Protein AF-0000000080303722 (afdb_homodimer)

Organism: Piscinibacter sakaiensis (NCBI:txid1547922)

Foldseek 3Di:
DDPVVLVVLCVQLVPDLQSQLLCCCPPVNDQLCVSCVVSVHHSVVSVVSNVSSVVSVVVVVVVPVD/DDPVVLVVLCVQLVPDLQSQLLCCCPPVNDQLCVSCVVSVHHSVVNVVSNVSSVVSVVVVVVVPVD

Structure (mmCIF, N/CA/C/O backbone):
data_AF-0000000080303722-model_v1
#
loop_
_entity.id
_entity.type
_entity.pdbx_description
1 polymer 'Uncharacterized protein'
#
loop_
_atom_site.group_PDB
_atom_site.id
_atom_site.type_symbol
_atom_site.label_atom_id
_atom_site.label_alt_id
_atom_site.label_comp_id
_atom_site.label_asym_id
_atom_site.label_entity_id
_atom_site.label_seq_id
_atom_site.pdbx_PDB_ins_code
_atom_site.Cartn_x
_atom_site.Cartn_y
_atom_site.Cartn_z
_atom_site.occupancy
_atom_site.B_iso_or_equiv
_atom_site.auth_seq_id
_atom_site.auth_comp_id
_atom_site.auth_asym_id
_atom_site.auth_atom_id
_atom_site.pdbx_PDB_model_num
ATOM 1 N N . MET A 1 1 ? 8.484 15.828 -0.594 1 92.38 1 MET A N 1
ATOM 2 C CA . MET A 1 1 ? 7.57 14.914 -1.276 1 92.38 1 MET A CA 1
ATOM 3 C C . MET A 1 1 ? 6.906 15.594 -2.469 1 92.38 1 MET A C 1
ATOM 5 O O . MET A 1 1 ? 6.289 16.656 -2.32 1 92.38 1 MET A O 1
ATOM 9 N N . LYS A 1 2 ? 7.184 15.094 -3.699 1 93.31 2 LYS A N 1
ATOM 10 C CA . LYS A 1 2 ? 6.637 15.625 -4.941 1 93.31 2 LYS A CA 1
ATOM 11 C C . LYS A 1 2 ? 5.148 15.305 -5.07 1 93.31 2 LYS A C 1
ATOM 13 O O . LYS A 1 2 ? 4.645 14.406 -4.398 1 93.31 2 LYS A O 1
ATOM 18 N N . PRO A 1 3 ? 4.375 16.047 -5.953 1 94.06 3 PRO A N 1
ATOM 19 C CA . PRO A 1 3 ? 2.934 15.844 -6.117 1 94.06 3 PRO A CA 1
ATOM 20 C C . PRO A 1 3 ? 2.588 14.414 -6.535 1 94.06 3 PRO A C 1
ATOM 22 O O . PRO A 1 3 ? 1.624 13.836 -6.027 1 94.06 3 PRO A O 1
ATOM 25 N N . GLU A 1 4 ? 3.381 13.812 -7.43 1 94.75 4 GLU A N 1
ATOM 26 C CA . GLU A 1 4 ? 3.102 12.461 -7.902 1 94.75 4 GLU A CA 1
ATOM 27 C C . GLU A 1 4 ? 3.307 11.43 -6.793 1 94.75 4 GLU A C 1
ATOM 29 O O . GLU A 1 4 ? 2.598 10.43 -6.734 1 94.75 4 GLU A O 1
ATOM 34 N N . GLN A 1 5 ? 4.258 11.672 -5.93 1 97.31 5 GLN A N 1
ATOM 35 C CA . GLN A 1 5 ? 4.477 10.805 -4.773 1 97.31 5 GLN A CA 1
ATOM 36 C C . GLN A 1 5 ? 3.299 10.883 -3.805 1 97.31 5 GLN A C 1
ATOM 38 O O . GLN A 1 5 ? 2.842 9.852 -3.295 1 97.31 5 GLN A O 1
ATOM 43 N N . PHE A 1 6 ? 2.834 12.094 -3.582 1 97.81 6 PHE A N 1
ATOM 44 C CA . PHE A 1 6 ? 1.709 12.25 -2.668 1 97.81 6 PHE A CA 1
ATOM 45 C C . PHE A 1 6 ? 0.464 11.562 -3.219 1 97.81 6 PHE A C 1
ATOM 47 O O . PHE A 1 6 ? -0.296 10.945 -2.469 1 97.81 6 PHE A O 1
ATOM 54 N N . GLU A 1 7 ? 0.282 11.641 -4.559 1 97.5 7 GLU A N 1
ATOM 55 C CA . GLU A 1 7 ? -0.855 10.969 -5.184 1 97.5 7 GLU A CA 1
ATOM 56 C C . GLU A 1 7 ? -0.766 9.453 -5.012 1 97.5 7 GLU A C 1
ATOM 58 O O . GLU A 1 7 ? -1.771 8.797 -4.738 1 97.5 7 GLU A O 1
ATOM 63 N N . ALA A 1 8 ? 0.429 8.906 -5.211 1 98.25 8 ALA A N 1
ATOM 64 C CA . ALA A 1 8 ? 0.629 7.477 -5.004 1 98.25 8 ALA A CA 1
ATOM 65 C C . ALA A 1 8 ? 0.358 7.09 -3.553 1 98.25 8 ALA A C 1
ATOM 67 O O . ALA A 1 8 ? -0.264 6.059 -3.285 1 98.25 8 ALA A O 1
ATOM 68 N N . LEU A 1 9 ? 0.81 7.918 -2.633 1 98.62 9 LEU A N 1
ATOM 69 C CA . LEU A 1 9 ? 0.568 7.684 -1.212 1 98.62 9 LEU A CA 1
ATOM 70 C C . LEU A 1 9 ? -0.927 7.648 -0.914 1 98.62 9 LEU A C 1
ATOM 72 O O . LEU A 1 9 ? -1.396 6.781 -0.175 1 98.62 9 LEU A O 1
ATOM 76 N N . VAL A 1 10 ? -1.648 8.617 -1.438 1 98.69 10 VAL A N 1
ATOM 77 C CA . VAL A 1 10 ? -3.086 8.727 -1.217 1 98.69 10 VAL A CA 1
ATOM 78 C C . VAL A 1 10 ? -3.785 7.461 -1.696 1 98.69 10 VAL A C 1
ATOM 80 O O . VAL A 1 10 ? -4.668 6.934 -1.016 1 98.69 10 VAL A O 1
ATOM 83 N N . LYS A 1 11 ? -3.346 6.961 -2.807 1 98.25 11 LYS A N 1
ATOM 84 C CA . LYS A 1 11 ? -3.943 5.758 -3.375 1 98.25 11 LYS A CA 1
ATOM 85 C C . LYS A 1 11 ? -3.572 4.52 -2.561 1 98.25 11 LYS A C 1
ATOM 87 O O . LYS A 1 11 ? -4.43 3.689 -2.258 1 98.25 11 LYS A O 1
ATOM 92 N N . LEU A 1 12 ? -2.375 4.379 -2.164 1 98.56 12 LEU A N 1
ATOM 93 C CA . LEU A 1 12 ? -1.908 3.217 -1.411 1 98.56 12 LEU A CA 1
ATOM 94 C C . LEU A 1 12 ? -2.537 3.182 -0.022 1 98.56 12 LEU A C 1
ATOM 96 O O . LEU A 1 12 ? -2.936 2.117 0.457 1 98.56 12 LEU A O 1
ATOM 100 N N . ALA A 1 13 ? -2.617 4.398 0.562 1 98.56 13 ALA A N 1
ATOM 101 C CA . ALA A 1 13 ? -3.107 4.484 1.936 1 98.56 13 ALA A CA 1
ATOM 102 C C . ALA A 1 13 ? -4.629 4.609 1.969 1 98.56 13 ALA A C 1
ATOM 104 O O . ALA A 1 13 ? -5.242 4.535 3.037 1 98.56 13 ALA A O 1
ATOM 105 N N . ARG A 1 14 ? -5.215 4.773 0.715 1 97.69 14 ARG A N 1
ATOM 106 C CA . ARG A 1 14 ? -6.66 4.914 0.589 1 97.69 14 ARG A CA 1
ATOM 107 C C . ARG A 1 14 ? -7.172 6.082 1.429 1 97.69 14 ARG A C 1
ATOM 109 O O . ARG A 1 14 ? -8.109 5.922 2.215 1 97.69 14 ARG A O 1
ATOM 116 N N . LEU A 1 15 ? -6.453 7.105 1.131 1 97.75 15 LEU A N 1
ATOM 117 C CA . LEU A 1 15 ? -6.871 8.32 1.828 1 97.75 15 LEU A CA 1
ATOM 118 C C . LEU A 1 15 ? -8.062 8.961 1.128 1 97.75 15 LEU A C 1
ATOM 120 O O . LEU A 1 15 ? -8.102 9.031 -0.103 1 97.75 15 LEU A O 1
ATOM 124 N N . ARG A 1 16 ? -9.172 9.094 1.781 1 94.06 16 ARG A N 1
ATOM 125 C CA . ARG A 1 16 ? -10.383 9.68 1.223 1 94.06 16 ARG A CA 1
ATOM 126 C C . ARG A 1 16 ? -10.523 11.148 1.631 1 94.06 16 ARG A C 1
ATOM 128 O O . ARG A 1 16 ? -9.695 11.977 1.265 1 94.06 16 ARG A O 1
ATOM 135 N N . GLU A 1 17 ? -11.344 11.352 2.535 1 96.44 17 GLU A N 1
ATOM 136 C CA . GLU A 1 17 ? -11.703 12.703 2.945 1 96.44 17 GLU A CA 1
ATOM 137 C C . GLU A 1 17 ? -10.586 13.352 3.758 1 96.44 17 GLU A C 1
ATOM 139 O O . GLU A 1 17 ? -10.578 14.57 3.951 1 96.44 17 GLU A O 1
ATOM 144 N N . THR A 1 18 ? -9.539 12.562 4.035 1 98.25 18 THR A N 1
ATOM 145 C CA . THR A 1 18 ? -8.492 13.07 4.914 1 98.25 18 THR A CA 1
ATOM 146 C C . THR A 1 18 ? -7.23 13.406 4.121 1 98.25 18 THR A C 1
ATOM 148 O O . THR A 1 18 ? -6.242 13.875 4.684 1 98.25 18 THR A O 1
ATOM 151 N N . ALA A 1 19 ? -7.246 13.242 2.871 1 98.69 19 ALA A N 1
ATOM 152 C CA . ALA A 1 19 ? -6.051 13.406 2.049 1 98.69 19 ALA A CA 1
ATOM 153 C C . ALA A 1 19 ? -5.473 14.812 2.191 1 98.69 19 ALA A C 1
ATOM 155 O O . ALA A 1 19 ? -4.258 14.984 2.316 1 98.69 19 ALA A O 1
ATOM 156 N N . ASP A 1 20 ? -6.32 15.797 2.203 1 98.56 20 ASP A N 1
ATOM 157 C CA . ASP A 1 20 ? -5.848 17.172 2.291 1 98.56 20 ASP A CA 1
ATOM 158 C C . ASP A 1 20 ? -5.156 17.438 3.629 1 98.56 20 ASP A C 1
ATOM 160 O O . ASP A 1 20 ? -4.121 18.094 3.68 1 98.56 20 ASP A O 1
ATOM 164 N N . SER A 1 21 ? -5.742 16.938 4.68 1 98.81 21 SER A N 1
ATOM 165 C CA . SER A 1 21 ? -5.141 17.094 5.996 1 98.81 21 SER A CA 1
ATOM 166 C C . SER A 1 21 ? -3.766 16.438 6.059 1 98.81 21 SER A C 1
ATOM 168 O O . SER A 1 21 ? -2.824 17 6.621 1 98.81 21 SER A O 1
ATOM 170 N N . VAL A 1 22 ? -3.689 15.32 5.5 1 98.88 22 VAL A N 1
ATOM 171 C CA . VAL A 1 22 ? -2.432 14.578 5.523 1 98.88 22 VAL A CA 1
ATOM 172 C C . VAL A 1 22 ? -1.374 15.328 4.719 1 98.88 22 VAL A C 1
ATOM 174 O O . VAL A 1 22 ? -0.209 15.391 5.121 1 98.88 22 VAL A O 1
ATOM 177 N N . ARG A 1 23 ? -1.786 15.859 3.633 1 98.75 23 ARG A N 1
ATOM 178 C CA . ARG A 1 23 ? -0.856 16.656 2.836 1 98.75 23 ARG A CA 1
ATOM 179 C C . ARG A 1 23 ? -0.309 17.828 3.643 1 98.75 23 ARG A C 1
ATOM 181 O O . ARG A 1 23 ? 0.893 18.094 3.615 1 98.75 23 ARG A O 1
ATOM 188 N N . LEU A 1 24 ? -1.188 18.531 4.316 1 98.69 24 LEU A N 1
ATOM 189 C CA . LEU A 1 24 ? -0.793 19.672 5.117 1 98.69 24 LEU A CA 1
ATOM 190 C C . LEU A 1 24 ? 0.226 19.281 6.18 1 98.69 24 LEU A C 1
ATOM 192 O O . LEU A 1 24 ? 1.165 20.031 6.461 1 98.69 24 LEU A O 1
ATOM 196 N N . VAL A 1 25 ? 0.037 18.109 6.738 1 98.75 25 VAL A N 1
ATOM 197 C CA . VAL A 1 25 ? 0.964 17.656 7.77 1 98.75 25 VAL A CA 1
ATOM 198 C C . VAL A 1 25 ? 2.266 17.188 7.125 1 98.75 25 VAL A C 1
ATOM 200 O O . VAL A 1 25 ? 3.348 17.672 7.473 1 98.75 25 VAL A O 1
ATOM 203 N N . LEU A 1 26 ? 2.215 16.359 6.172 1 98 26 LEU A N 1
ATOM 204 C CA . LEU A 1 26 ? 3.4 15.656 5.68 1 98 26 LEU A CA 1
ATOM 205 C C . LEU A 1 26 ? 4.156 16.516 4.676 1 98 26 LEU A C 1
ATOM 207 O O . LEU A 1 26 ? 5.375 16.391 4.539 1 98 26 LEU A O 1
ATOM 211 N N . VAL A 1 27 ? 3.451 17.312 3.93 1 97.62 27 VAL A N 1
ATOM 212 C CA . VAL A 1 27 ? 4.094 18.062 2.859 1 97.62 27 VAL A CA 1
ATOM 213 C C . VAL A 1 27 ? 4.34 19.5 3.311 1 97.62 27 VAL A C 1
ATOM 215 O O . VAL A 1 27 ? 5.434 20.047 3.129 1 97.62 27 VAL A O 1
ATOM 218 N N . ASP A 1 28 ? 3.297 20.031 3.967 1 97.81 28 ASP A N 1
ATOM 219 C CA . ASP A 1 28 ? 3.377 21.453 4.289 1 97.81 28 ASP A CA 1
ATOM 220 C C . ASP A 1 28 ? 3.924 21.656 5.699 1 97.81 28 ASP A C 1
ATOM 222 O O . ASP A 1 28 ? 4.23 22.781 6.086 1 97.81 28 ASP A O 1
ATOM 226 N N . GLY A 1 29 ? 3.938 20.703 6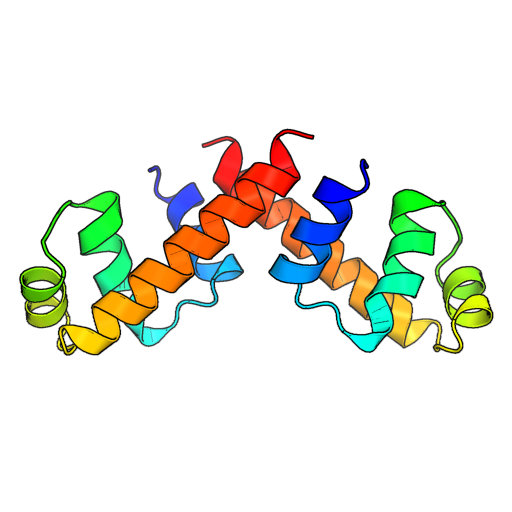.578 1 98 29 GLY A N 1
ATOM 227 C CA . GLY A 1 29 ? 4.594 20.766 7.875 1 98 29 GLY A CA 1
ATOM 228 C C . GLY A 1 29 ? 3.705 21.344 8.961 1 98 29 GLY A C 1
ATOM 229 O O . GLY A 1 29 ? 4.191 21.734 10.023 1 98 29 GLY A O 1
ATOM 230 N N . LEU A 1 30 ? 2.453 21.422 8.758 1 98.62 30 LEU A N 1
ATOM 231 C CA . LEU A 1 30 ? 1.554 21.922 9.797 1 98.62 30 LEU A CA 1
ATOM 232 C C . LEU A 1 30 ? 1.353 20.875 10.883 1 98.62 30 LEU A C 1
ATOM 234 O O . LEU A 1 30 ? 1.551 19.672 10.648 1 98.62 30 LEU A O 1
ATOM 238 N N . SER A 1 31 ? 1.027 21.359 12.039 1 98.69 31 SER A N 1
ATOM 239 C CA . SER A 1 31 ? 0.626 20.422 13.086 1 98.69 31 S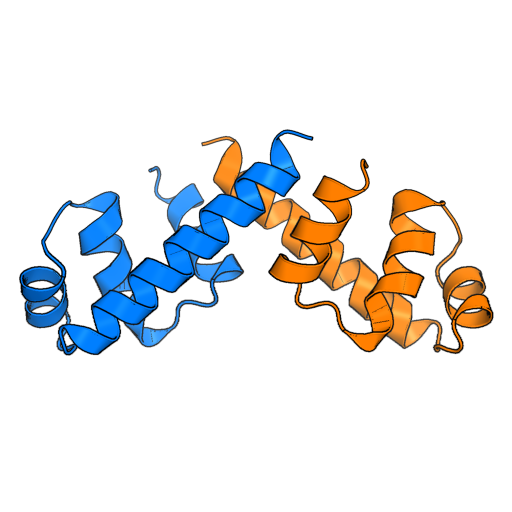ER A CA 1
ATOM 240 C C . SER A 1 31 ? -0.685 19.734 12.734 1 98.69 31 SER A C 1
ATOM 242 O O . SER A 1 31 ? -1.427 20.188 11.867 1 98.69 31 SER A O 1
ATOM 244 N N . GLN A 1 32 ? -0.961 18.609 13.406 1 98.81 32 GLN A N 1
ATOM 245 C CA . GLN A 1 32 ? -2.217 17.891 13.195 1 98.81 32 GLN A CA 1
ATOM 246 C C . GLN A 1 32 ? -3.414 18.781 13.539 1 98.81 32 GLN A C 1
ATOM 248 O O . GLN A 1 32 ? -4.461 18.688 12.891 1 98.81 32 GLN A O 1
ATOM 253 N N . VAL A 1 33 ? -3.234 19.594 14.641 1 98.69 33 VAL A N 1
ATOM 254 C CA . VAL A 1 33 ? -4.301 20.5 15.062 1 98.69 33 VAL A CA 1
ATOM 255 C C . VAL A 1 33 ? -4.562 21.531 13.977 1 98.69 33 VAL A C 1
ATOM 257 O O . VAL A 1 33 ? -5.707 21.75 13.578 1 98.69 33 VAL A O 1
ATOM 260 N N . GLU A 1 34 ? -3.525 22.203 13.508 1 98.81 34 GLU A N 1
ATOM 261 C CA . GLU A 1 34 ? -3.65 23.219 12.461 1 98.81 34 GLU A CA 1
ATOM 262 C C . GLU A 1 34 ? -4.219 22.609 11.18 1 98.81 34 GLU A C 1
ATOM 264 O O . GLU A 1 34 ? -5.094 23.203 10.539 1 98.81 34 GLU A O 1
ATOM 269 N N . ALA A 1 35 ? -3.77 21.438 10.773 1 98.88 35 ALA A N 1
ATOM 270 C CA . ALA A 1 35 ? -4.266 20.75 9.578 1 98.88 35 ALA A CA 1
ATOM 271 C C . ALA A 1 35 ? -5.758 20.469 9.695 1 98.88 35 ALA A C 1
ATOM 273 O O . ALA A 1 35 ? -6.512 20.656 8.742 1 98.88 35 ALA A O 1
ATOM 274 N N . GLY A 1 36 ? -6.09 19.906 10.867 1 98.69 36 GLY A N 1
ATOM 275 C CA . GLY A 1 36 ? -7.5 19.641 11.102 1 98.69 36 GLY A CA 1
ATOM 276 C C . GLY A 1 36 ? -8.375 20.875 10.953 1 98.69 36 GLY A C 1
ATOM 277 O O . GLY A 1 36 ? -9.414 20.828 10.297 1 98.69 36 GLY A O 1
ATOM 278 N N . GLU A 1 37 ? -7.898 21.984 11.578 1 98.62 37 GLU A N 1
ATOM 279 C CA . GLU A 1 37 ? -8.641 23.234 11.523 1 98.62 37 GLU A CA 1
ATOM 280 C C . GLU A 1 37 ? -8.805 23.719 10.086 1 98.62 37 GLU A C 1
ATOM 282 O O . GLU A 1 37 ? -9.883 24.172 9.703 1 98.62 37 GLU A O 1
ATOM 287 N N . ARG A 1 38 ? -7.859 23.594 9.305 1 98.38 38 ARG A N 1
ATOM 288 C CA . ARG A 1 38 ? -7.871 24.094 7.934 1 98.38 38 ARG A CA 1
ATOM 289 C C . ARG A 1 38 ? -8.75 23.219 7.043 1 98.38 38 ARG A C 1
ATOM 291 O O . ARG A 1 38 ? -9.273 23.688 6.027 1 98.38 38 ARG A O 1
ATOM 298 N N . THR A 1 39 ? -8.992 22.016 7.41 1 98.56 39 THR A N 1
ATOM 299 C CA . THR A 1 39 ? -9.703 21.094 6.531 1 98.56 39 THR A CA 1
ATOM 300 C C . THR A 1 39 ? -11.039 20.672 7.148 1 98.56 39 THR A C 1
ATOM 302 O O . THR A 1 39 ? -11.742 19.828 6.594 1 98.56 39 THR A O 1
ATOM 305 N N . GLY A 1 40 ? -11.281 21.141 8.289 1 98.38 40 GLY A N 1
ATOM 306 C CA . GLY A 1 40 ? -12.539 20.828 8.938 1 98.38 40 GLY A CA 1
ATOM 307 C C . GLY A 1 40 ? -12.57 19.438 9.547 1 98.38 40 GLY A C 1
ATOM 308 O O . GLY A 1 40 ? -13.602 18.766 9.508 1 98.38 40 GLY A O 1
ATOM 309 N N . ARG A 1 41 ? -11.523 18.969 10.031 1 98.31 41 ARG A N 1
ATOM 310 C CA . ARG A 1 41 ? -11.398 17.656 10.656 1 98.31 41 ARG A CA 1
ATOM 311 C C . ARG A 1 41 ? -10.891 17.781 12.086 1 98.31 41 ARG A C 1
ATOM 313 O O . ARG A 1 41 ? -10.234 18.766 12.438 1 98.31 41 ARG A O 1
ATOM 320 N N . SER A 1 42 ? -11.273 16.812 12.828 1 98.44 42 SER A N 1
ATOM 321 C CA . SER A 1 42 ? -10.727 16.781 14.188 1 98.44 42 SER A CA 1
ATOM 322 C C . SER A 1 42 ? -9.25 16.406 14.18 1 98.44 42 SER A C 1
ATOM 324 O O . SER A 1 42 ? -8.773 15.734 13.258 1 98.44 42 SER A O 1
ATOM 326 N N . LYS A 1 43 ? -8.578 16.781 15.312 1 98.31 43 LYS A N 1
ATOM 327 C CA . LYS A 1 43 ? -7.184 16.406 15.516 1 98.31 43 LYS A CA 1
ATOM 328 C C . LYS A 1 43 ? -7.02 14.891 15.492 1 98.31 43 LYS A C 1
ATOM 330 O O . LYS A 1 43 ? -6.043 14.375 14.945 1 98.31 43 LYS A O 1
ATOM 335 N N . GLN A 1 44 ? -7.953 14.211 16.031 1 98.62 44 GLN A N 1
ATOM 336 C CA . GLN A 1 44 ? -7.883 12.758 16.109 1 98.62 44 GLN A CA 1
ATOM 337 C C . GLN A 1 44 ? -7.973 12.117 14.734 1 98.62 44 GLN A C 1
ATOM 339 O O . GLN A 1 44 ? -7.289 11.133 14.461 1 98.62 44 GLN A O 1
ATOM 344 N N . ALA A 1 45 ? -8.836 12.625 13.922 1 98.44 45 ALA A N 1
ATOM 345 C CA . ALA A 1 45 ? -8.992 12.109 12.562 1 98.44 45 ALA A CA 1
ATOM 346 C C . ALA A 1 45 ? -7.723 12.312 11.75 1 98.44 45 ALA A C 1
ATOM 348 O O . ALA A 1 45 ? -7.289 11.406 11.031 1 98.44 45 ALA A O 1
ATOM 349 N N . VAL A 1 46 ? -7.152 13.461 11.938 1 98.81 46 VAL A N 1
ATOM 350 C CA . VAL A 1 46 ? -5.918 13.758 11.219 1 98.81 46 VAL A CA 1
ATOM 351 C C . VAL A 1 46 ? -4.793 12.852 11.727 1 98.81 46 VAL A C 1
ATOM 353 O O . VAL A 1 46 ? -4.016 12.312 10.93 1 98.81 46 VAL A O 1
ATOM 356 N N . TYR A 1 47 ? -4.734 12.734 12.969 1 98.81 47 TYR A N 1
ATOM 357 C CA . TYR A 1 47 ? -3.717 11.867 13.555 1 98.81 47 TYR A CA 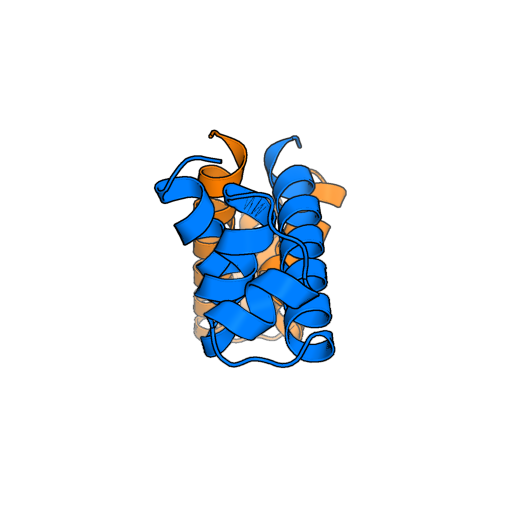1
ATOM 358 C C . TYR A 1 47 ? -3.799 10.461 12.977 1 98.81 47 TYR A C 1
ATOM 360 O O . TYR A 1 47 ? -2.789 9.898 12.555 1 98.81 47 TYR A O 1
ATOM 368 N N . LYS A 1 48 ? -4.984 9.914 12.938 1 98.75 48 LYS A N 1
ATOM 369 C CA . LYS A 1 48 ? -5.172 8.555 12.43 1 98.75 48 LYS A CA 1
ATOM 370 C C . LYS A 1 48 ? -4.766 8.461 10.961 1 98.75 48 LYS A C 1
ATOM 372 O O . LYS A 1 48 ? -4.145 7.48 10.547 1 98.75 48 LYS A O 1
ATOM 377 N N . ALA A 1 49 ? -5.074 9.477 10.219 1 98.81 49 ALA A N 1
ATOM 378 C CA . ALA A 1 49 ? -4.785 9.469 8.789 1 98.81 49 ALA A CA 1
ATOM 379 C C . ALA A 1 49 ? -3.283 9.586 8.539 1 98.81 49 ALA A C 1
ATOM 381 O O . ALA A 1 49 ? -2.742 8.906 7.66 1 98.81 49 ALA A O 1
ATOM 382 N N . VAL A 1 50 ? -2.643 10.406 9.312 1 98.88 50 VAL A N 1
ATOM 383 C CA . VAL A 1 50 ? -1.201 10.594 9.18 1 98.88 50 VAL A CA 1
ATOM 384 C C . VAL A 1 50 ? -0.477 9.312 9.586 1 98.88 50 VAL A C 1
ATOM 386 O O . VAL A 1 50 ? 0.497 8.906 8.945 1 98.88 50 VAL A O 1
ATOM 389 N N . THR A 1 51 ? -0.96 8.711 10.602 1 98.81 51 THR A N 1
ATOM 390 C CA . THR A 1 51 ? -0.387 7.441 11.047 1 98.81 51 THR A CA 1
ATOM 391 C C . THR A 1 51 ? -0.514 6.379 9.961 1 98.81 51 THR A C 1
ATOM 393 O O . THR A 1 51 ? 0.446 5.66 9.672 1 98.81 51 THR A O 1
ATOM 396 N N . GLN A 1 52 ? -1.649 6.309 9.359 1 98.75 52 GLN A N 1
ATOM 397 C CA . GLN A 1 52 ? -1.862 5.371 8.266 1 98.75 52 GLN A CA 1
ATOM 398 C C . GLN A 1 52 ? -0.937 5.68 7.09 1 98.75 52 GLN A C 1
ATOM 400 O O . GLN A 1 52 ? -0.377 4.77 6.477 1 98.75 52 GLN A O 1
ATOM 405 N N . ALA A 1 53 ? -0.792 6.91 6.762 1 98.81 53 ALA A N 1
ATOM 406 C CA . ALA A 1 53 ? 0.076 7.32 5.664 1 98.81 53 ALA A CA 1
ATOM 407 C C . ALA A 1 53 ? 1.525 6.926 5.934 1 98.81 53 ALA A C 1
ATOM 409 O O . ALA A 1 53 ? 2.209 6.406 5.047 1 98.81 53 ALA A O 1
ATOM 410 N N . ARG A 1 54 ? 1.94 7.168 7.145 1 98.56 54 ARG A N 1
ATOM 411 C CA . ARG A 1 54 ? 3.316 6.844 7.508 1 98.56 54 ARG A CA 1
ATOM 412 C C . ARG A 1 54 ? 3.561 5.34 7.453 1 98.56 54 ARG A C 1
ATOM 414 O O . ARG A 1 54 ? 4.609 4.895 6.988 1 98.56 54 ARG A O 1
ATOM 421 N N . ARG A 1 55 ? 2.586 4.621 7.938 1 98.56 55 ARG A N 1
ATOM 422 C CA . ARG A 1 55 ? 2.699 3.168 7.848 1 98.56 55 ARG A CA 1
ATOM 423 C C . ARG A 1 55 ? 2.787 2.715 6.395 1 98.56 55 ARG A C 1
ATOM 425 O O . ARG A 1 55 ? 3.586 1.84 6.059 1 98.56 55 ARG A O 1
ATOM 432 N N . THR A 1 56 ? 1.949 3.262 5.586 1 98.81 56 THR A N 1
ATOM 433 C CA . THR A 1 56 ? 1.944 2.957 4.16 1 98.81 56 THR A CA 1
ATOM 434 C C . THR A 1 56 ? 3.301 3.27 3.535 1 98.81 56 THR A C 1
ATOM 436 O O . THR A 1 56 ? 3.818 2.486 2.738 1 98.81 56 THR A O 1
ATOM 439 N N . MET A 1 57 ? 3.91 4.375 3.889 1 98.19 57 MET A N 1
ATOM 440 C CA . MET A 1 57 ? 5.223 4.762 3.383 1 98.19 57 MET A CA 1
ATOM 441 C C . MET A 1 57 ? 6.289 3.762 3.814 1 98.19 57 MET A C 1
ATOM 443 O O . MET A 1 57 ? 7.18 3.424 3.033 1 98.19 57 MET A O 1
ATOM 447 N N . GLU A 1 58 ? 6.168 3.359 5.027 1 97.62 58 GLU A N 1
ATOM 448 C CA . GLU A 1 58 ? 7.121 2.377 5.531 1 97.62 58 GLU A CA 1
ATOM 449 C C . GLU A 1 58 ? 7.027 1.066 4.754 1 97.62 58 GLU A C 1
ATOM 451 O O . GLU A 1 58 ? 8.047 0.496 4.367 1 97.62 58 GLU A O 1
ATOM 456 N N . LEU A 1 59 ? 5.848 0.625 4.57 1 98.19 59 LEU A N 1
ATOM 457 C CA . LEU A 1 59 ? 5.648 -0.615 3.83 1 98.19 59 LEU A CA 1
ATOM 458 C C . LEU A 1 59 ? 6.105 -0.465 2.383 1 98.19 59 LEU A C 1
ATOM 460 O O . LEU A 1 59 ? 6.699 -1.387 1.817 1 98.19 59 LEU A O 1
ATOM 464 N N . ALA A 1 60 ? 5.762 0.631 1.78 1 98.44 60 ALA A N 1
ATOM 465 C CA . ALA A 1 60 ? 6.199 0.876 0.409 1 98.44 60 ALA A CA 1
ATOM 466 C C . ALA A 1 60 ? 7.723 0.849 0.307 1 98.44 60 ALA A C 1
ATOM 468 O O . ALA A 1 60 ? 8.273 0.314 -0.656 1 98.44 60 ALA A O 1
ATOM 469 N N . GLN A 1 61 ? 8.391 1.489 1.293 1 97.06 61 GLN A N 1
ATOM 470 C CA . GLN A 1 61 ? 9.852 1.502 1.311 1 97.06 61 GLN A CA 1
ATOM 471 C C . GLN A 1 61 ? 10.414 0.086 1.397 1 97.06 61 GLN A C 1
ATOM 473 O O . GLN A 1 61 ? 11.422 -0.224 0.768 1 97.06 61 GLN A O 1
ATOM 478 N N . GLN A 1 62 ? 9.805 -0.721 2.174 1 96.81 62 GLN A N 1
ATOM 479 C CA . GLN A 1 62 ? 10.227 -2.115 2.273 1 96.81 62 GLN A CA 1
ATOM 480 C C . GLN A 1 62 ? 10.062 -2.836 0.939 1 96.81 62 GLN A C 1
ATOM 482 O O . GLN A 1 62 ? 10.898 -3.666 0.568 1 96.81 62 GLN A O 1
ATOM 487 N N . LEU A 1 63 ? 9.008 -2.527 0.255 1 97.44 63 LEU A N 1
ATOM 488 C CA . LEU A 1 63 ? 8.703 -3.168 -1.019 1 97.44 63 LEU A CA 1
ATOM 489 C C . LEU A 1 63 ? 9.672 -2.715 -2.104 1 97.44 63 LEU A C 1
ATOM 491 O O . LEU A 1 63 ? 10.07 -3.512 -2.955 1 97.44 63 LEU A O 1
ATOM 495 N N . CYS A 1 64 ? 10.117 -1.512 -2.041 1 96.25 64 CYS A N 1
A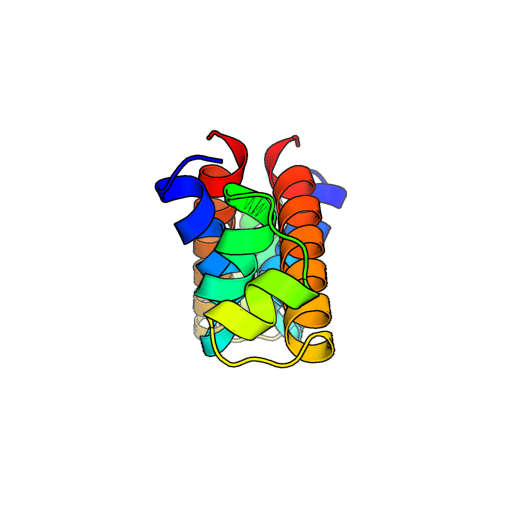TOM 496 C CA . CYS A 1 64 ? 10.977 -0.945 -3.074 1 96.25 64 CYS A CA 1
ATOM 497 C C . CYS A 1 64 ? 12.422 -1.37 -2.869 1 96.25 64 CYS A C 1
ATOM 499 O O . CYS A 1 64 ? 13.188 -1.459 -3.828 1 96.25 64 CYS A O 1
ATOM 501 N N . LYS A 1 65 ? 13.016 -1.188 -1.685 1 85.38 65 LYS A N 1
ATOM 502 C CA . LYS A 1 65 ? 14.43 -1.396 -1.406 1 85.38 65 LYS A CA 1
ATOM 503 C C . LYS A 1 65 ? 14.82 -2.857 -1.61 1 85.38 65 LYS A C 1
ATOM 505 O O . LYS A 1 65 ? 15.992 -3.164 -1.834 1 85.38 65 LYS A O 1
ATOM 510 N N . GLY A 1 66 ? 13.875 -3.775 -1.553 1 63.59 66 GLY A N 1
ATOM 511 C CA . GLY A 1 66 ? 14.375 -5.129 -1.733 1 63.59 66 GLY A CA 1
ATOM 512 C C . GLY A 1 66 ? 14.742 -5.441 -3.172 1 63.59 66 GLY A C 1
ATOM 513 O O . GLY A 1 66 ? 14.414 -4.68 -4.082 1 63.59 66 GLY A O 1
ATOM 514 N N . MET B 1 1 ? 12.094 -11.344 -6.004 1 92 1 MET B N 1
ATOM 515 C CA . MET B 1 1 ? 11.383 -10.742 -4.879 1 92 1 MET B CA 1
ATOM 516 C C . MET B 1 1 ? 11.672 -11.492 -3.584 1 92 1 MET B C 1
ATOM 518 O O . MET B 1 1 ? 11.453 -12.703 -3.5 1 92 1 MET B O 1
ATOM 522 N N . LYS B 1 2 ? 12.328 -10.805 -2.639 1 93.19 2 LYS B N 1
ATOM 523 C CA . LYS B 1 2 ? 12.68 -11.383 -1.344 1 93.19 2 LYS B CA 1
ATOM 524 C C . LYS B 1 2 ? 11.445 -11.57 -0.471 1 93.19 2 LYS B C 1
ATOM 526 O O . LYS B 1 2 ? 10.406 -10.961 -0.719 1 93.19 2 LYS B O 1
ATOM 531 N N . PRO B 1 3 ? 11.523 -12.445 0.637 1 94.06 3 PRO B N 1
ATOM 532 C CA . PRO B 1 3 ? 10.375 -12.719 1.506 1 94.06 3 PRO B CA 1
ATOM 533 C C . PRO B 1 3 ? 9.82 -11.461 2.168 1 94.06 3 PRO B C 1
ATOM 535 O O . PRO B 1 3 ? 8.602 -11.289 2.254 1 94.06 3 PRO B O 1
ATOM 538 N N . GLU B 1 4 ? 10.703 -10.547 2.598 1 94.81 4 GLU B N 1
ATOM 539 C CA . GLU B 1 4 ? 10.258 -9.328 3.273 1 94.81 4 GLU B CA 1
ATOM 540 C C . GLU B 1 4 ? 9.523 -8.398 2.311 1 94.81 4 GLU B C 1
ATOM 542 O O . GLU B 1 4 ? 8.594 -7.699 2.705 1 94.81 4 GLU B O 1
ATOM 547 N N . GLN B 1 5 ? 9.938 -8.367 1.056 1 97.31 5 GLN B N 1
ATOM 548 C CA . GLN B 1 5 ? 9.258 -7.59 0.029 1 97.31 5 GLN B CA 1
ATOM 549 C C . GLN B 1 5 ? 7.859 -8.141 -0.239 1 97.31 5 GLN B C 1
ATOM 551 O O . GLN B 1 5 ? 6.898 -7.379 -0.365 1 97.31 5 GLN B O 1
ATOM 556 N N . PHE B 1 6 ? 7.773 -9.461 -0.293 1 97.75 6 PHE B N 1
ATOM 557 C CA . PHE B 1 6 ? 6.473 -10.07 -0.543 1 97.75 6 PHE B CA 1
ATOM 558 C C . PHE B 1 6 ? 5.516 -9.797 0.61 1 97.75 6 PHE B C 1
ATOM 560 O O . PHE B 1 6 ? 4.328 -9.539 0.391 1 97.75 6 PHE B O 1
ATOM 567 N N . GLU B 1 7 ? 6.055 -9.797 1.853 1 97.56 7 GLU B N 1
ATOM 568 C CA . GLU B 1 7 ? 5.223 -9.492 3.014 1 97.56 7 GLU B CA 1
ATOM 569 C C . GLU B 1 7 ? 4.699 -8.062 2.961 1 97.56 7 GLU B C 1
ATOM 571 O O . GLU B 1 7 ? 3.537 -7.809 3.283 1 97.56 7 GLU B O 1
ATOM 576 N N . ALA B 1 8 ? 5.57 -7.145 2.58 1 98.25 8 ALA B N 1
ATOM 577 C CA . ALA B 1 8 ? 5.148 -5.75 2.438 1 98.25 8 ALA B CA 1
ATOM 578 C C . ALA B 1 8 ? 4.09 -5.609 1.351 1 98.25 8 ALA B C 1
ATOM 580 O O . ALA B 1 8 ? 3.109 -4.879 1.521 1 98.25 8 ALA B O 1
ATOM 581 N N . LEU B 1 9 ? 4.27 -6.312 0.27 1 98.62 9 LEU B N 1
ATOM 582 C CA . LEU B 1 9 ? 3.297 -6.301 -0.818 1 98.62 9 LEU B CA 1
ATOM 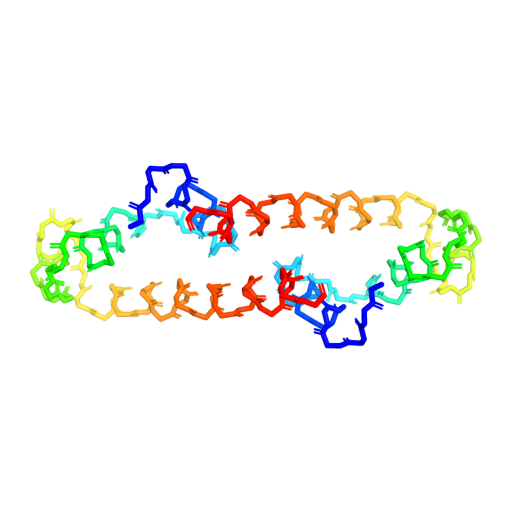583 C C . LEU B 1 9 ? 1.938 -6.797 -0.338 1 98.62 9 LEU B C 1
ATOM 585 O O . LEU B 1 9 ? 0.906 -6.207 -0.664 1 98.62 9 LEU B O 1
ATOM 589 N N . VAL B 1 10 ? 1.947 -7.91 0.366 1 98.75 10 VAL B N 1
ATOM 590 C CA . VAL B 1 10 ? 0.722 -8.523 0.87 1 98.75 10 VAL B CA 1
ATOM 591 C C . VAL B 1 10 ? -0.031 -7.527 1.747 1 98.75 10 VAL B C 1
ATOM 593 O O . VAL B 1 10 ? -1.253 -7.395 1.639 1 98.75 10 VAL B O 1
ATOM 596 N N . LYS B 1 11 ? 0.696 -6.801 2.559 1 98.38 11 LYS B N 1
ATOM 597 C CA . LYS B 1 11 ? 0.091 -5.824 3.457 1 98.38 11 LYS B CA 1
ATOM 598 C C . LYS B 1 11 ? -0.431 -4.617 2.686 1 98.38 11 LYS B C 1
ATOM 600 O O . LYS B 1 11 ? -1.547 -4.152 2.928 1 98.38 11 LYS B O 1
ATOM 605 N N . LEU B 1 12 ? 0.276 -4.125 1.736 1 98.56 12 LEU B N 1
ATOM 606 C CA . LEU B 1 12 ? -0.112 -2.953 0.959 1 98.56 12 LEU B CA 1
ATOM 607 C C . LEU B 1 12 ? -1.311 -3.264 0.068 1 98.56 12 LEU B C 1
ATOM 609 O O . LEU B 1 12 ? -2.227 -2.447 -0.055 1 98.56 12 LEU B O 1
ATOM 613 N N . ALA B 1 13 ? -1.252 -4.457 -0.481 1 98.56 13 ALA B N 1
ATOM 614 C CA . ALA B 1 13 ? -2.289 -4.82 -1.442 1 98.56 13 ALA B CA 1
ATOM 615 C C . ALA B 1 13 ? -3.486 -5.461 -0.743 1 98.56 13 ALA B C 1
ATOM 617 O O . ALA B 1 13 ? -4.527 -5.684 -1.363 1 98.56 13 ALA B O 1
ATOM 618 N N . ARG B 1 14 ? -3.279 -5.719 0.601 1 97.75 14 ARG B N 1
ATOM 619 C CA . ARG B 1 14 ? -4.336 -6.332 1.399 1 97.75 14 ARG B CA 1
ATOM 620 C C . ARG B 1 14 ? -4.754 -7.676 0.809 1 97.75 14 ARG B C 1
ATOM 622 O O . ARG B 1 14 ? -5.941 -7.922 0.594 1 97.75 14 ARG B O 1
ATOM 629 N N . LEU B 1 15 ? -3.67 -8.359 0.631 1 97.75 15 LEU B N 1
ATOM 630 C CA . LEU B 1 15 ? -3.93 -9.703 0.129 1 97.75 15 LEU B CA 1
ATOM 631 C C . LEU B 1 15 ? -4.305 -10.648 1.269 1 97.75 15 LEU B C 1
ATOM 633 O O . LEU B 1 15 ? -3.693 -10.602 2.34 1 97.75 15 LEU B O 1
ATOM 637 N N . ARG B 1 16 ? -5.461 -11.25 1.238 1 94.75 16 ARG B N 1
ATOM 638 C CA . ARG B 1 16 ? -5.941 -12.164 2.271 1 94.75 16 ARG B CA 1
ATOM 639 C C . ARG B 1 16 ? -5.801 -13.617 1.825 1 94.75 16 ARG B C 1
ATOM 641 O O . ARG B 1 16 ? -4.684 -14.109 1.634 1 94.75 16 ARG B O 1
ATOM 648 N N . GLU B 1 17 ? -6.836 -14.109 1.439 1 96.75 17 GLU B N 1
ATOM 649 C CA . GLU B 1 17 ? -6.895 -15.531 1.118 1 96.75 17 GLU B CA 1
ATOM 650 C C . GLU B 1 17 ? -6.172 -15.836 -0.194 1 96.75 17 GLU B C 1
ATOM 652 O O . GLU B 1 17 ? -5.855 -16.984 -0.485 1 96.75 17 GLU B O 1
ATOM 657 N N . THR B 1 18 ? -5.742 -14.789 -0.88 1 98.31 18 THR B N 1
ATOM 658 C CA . THR B 1 18 ? -5.164 -14.984 -2.205 1 98.31 18 THR B CA 1
ATOM 659 C C . THR B 1 18 ? -3.648 -14.797 -2.168 1 98.31 18 THR B C 1
ATOM 661 O O . THR B 1 18 ? -2.975 -14.953 -3.188 1 98.31 18 THR B O 1
ATOM 664 N N . ALA B 1 19 ? -3.102 -14.531 -1.048 1 98.69 19 ALA B N 1
ATOM 665 C CA . ALA B 1 19 ? -1.681 -14.211 -0.938 1 98.69 19 ALA B CA 1
ATOM 666 C C . ALA B 1 19 ? -0.815 -15.344 -1.473 1 98.69 19 ALA B C 1
ATOM 668 O O . ALA B 1 19 ? 0.165 -15.109 -2.182 1 98.69 19 ALA B O 1
ATOM 669 N N . ASP B 1 20 ? -1.178 -16.547 -1.166 1 98.56 20 ASP B N 1
ATOM 670 C CA . ASP B 1 20 ? -0.376 -17.688 -1.602 1 98.56 20 ASP B CA 1
ATOM 671 C C . ASP B 1 20 ? -0.388 -17.828 -3.123 1 98.56 20 ASP B C 1
ATOM 673 O O . ASP B 1 20 ? 0.644 -18.109 -3.736 1 98.56 20 ASP B O 1
ATOM 677 N N . SER B 1 21 ? -1.546 -17.656 -3.695 1 98.81 21 SER B N 1
ATOM 678 C CA . SER B 1 21 ? -1.65 -17.734 -5.148 1 98.81 21 SER B CA 1
ATOM 679 C C . SER B 1 21 ? -0.802 -16.656 -5.812 1 98.81 21 SER B C 1
ATOM 681 O O . SER B 1 21 ? -0.131 -16.906 -6.816 1 98.81 21 SER B O 1
ATOM 683 N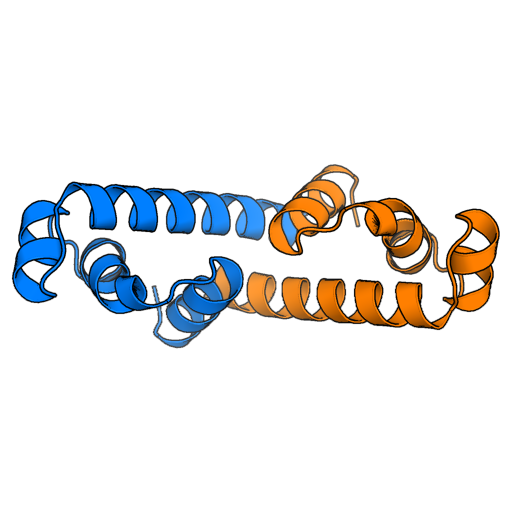 N . VAL B 1 22 ? -0.831 -15.523 -5.258 1 98.88 22 VAL B N 1
ATOM 684 C CA . VAL B 1 22 ? -0.085 -14.406 -5.824 1 98.88 22 VAL B CA 1
ATOM 685 C C . VAL B 1 22 ? 1.414 -14.68 -5.715 1 98.88 22 VAL B C 1
ATOM 687 O O . VAL B 1 22 ? 2.174 -14.383 -6.641 1 98.88 22 VAL B O 1
ATOM 690 N N . ARG B 1 23 ? 1.784 -15.219 -4.637 1 98.75 23 ARG B N 1
ATOM 691 C CA . ARG B 1 23 ? 3.189 -15.578 -4.477 1 98.75 23 ARG B CA 1
ATOM 692 C C . ARG B 1 23 ? 3.627 -16.562 -5.551 1 98.75 23 ARG B C 1
ATOM 694 O O . ARG B 1 23 ? 4.699 -16.406 -6.141 1 98.75 23 ARG B O 1
ATOM 701 N N . LEU B 1 24 ? 2.826 -17.578 -5.766 1 98.69 24 LEU B N 1
ATOM 702 C CA . LEU B 1 24 ? 3.135 -18.609 -6.758 1 98.69 24 LEU B CA 1
ATOM 703 C C . LEU B 1 24 ? 3.299 -17.984 -8.141 1 98.69 24 LEU B C 1
ATOM 705 O O . LEU B 1 24 ? 4.168 -18.391 -8.914 1 98.69 24 LEU B O 1
ATOM 709 N N . VAL B 1 25 ? 2.496 -17 -8.422 1 98.75 25 VAL B N 1
ATOM 710 C CA . VAL B 1 25 ? 2.584 -16.344 -9.727 1 98.75 25 VAL B CA 1
ATOM 711 C C . VAL B 1 25 ? 3.791 -15.414 -9.766 1 98.75 25 VAL B C 1
ATOM 713 O O . VAL B 1 25 ? 4.656 -15.539 -10.633 1 98.75 25 VAL B O 1
ATOM 716 N N . LEU B 1 26 ? 3.934 -14.555 -8.844 1 97.94 26 LEU B N 1
ATOM 717 C CA . LEU B 1 26 ? 4.891 -13.461 -8.93 1 97.94 26 LEU B CA 1
ATOM 718 C C . LEU B 1 26 ? 6.281 -13.914 -8.508 1 97.94 26 LEU B C 1
ATOM 720 O O . LEU B 1 26 ? 7.285 -13.375 -8.977 1 97.94 26 LEU B O 1
ATOM 724 N N . VAL B 1 27 ? 6.344 -14.836 -7.574 1 97.56 27 VAL B N 1
ATOM 725 C CA . VAL B 1 27 ? 7.641 -15.227 -7.031 1 97.56 27 VAL B CA 1
ATOM 726 C C . VAL B 1 27 ? 8.102 -16.531 -7.676 1 97.56 27 VAL B C 1
ATOM 728 O O . VAL B 1 27 ? 9.25 -16.656 -8.102 1 97.56 27 VAL B O 1
ATOM 731 N N . ASP B 1 28 ? 7.121 -17.453 -7.793 1 97.81 28 ASP B N 1
ATOM 732 C CA . ASP B 1 28 ? 7.504 -18.781 -8.234 1 97.81 28 ASP B CA 1
ATOM 733 C C . ASP B 1 28 ? 7.32 -18.938 -9.75 1 97.81 28 ASP B C 1
ATOM 735 O O . ASP B 1 28 ? 7.754 -19.922 -10.336 1 97.81 28 ASP B O 1
ATOM 739 N N . GLY B 1 29 ? 6.574 -18.094 -10.422 1 98 29 GLY B N 1
ATOM 740 C CA . GLY B 1 29 ? 6.488 -18.062 -11.875 1 98 29 GLY B CA 1
ATOM 741 C C . GLY B 1 29 ? 5.438 -19 -12.43 1 98 29 GLY B C 1
ATOM 742 O O . GLY B 1 29 ? 5.441 -19.312 -13.625 1 98 29 GLY B O 1
ATOM 743 N N . LEU B 1 30 ? 4.555 -19.469 -11.664 1 98.56 30 LEU B N 1
ATOM 744 C CA . LEU B 1 30 ? 3.492 -20.344 -12.164 1 98.56 30 LEU B CA 1
ATOM 745 C C . LEU B 1 30 ? 2.441 -19.531 -12.914 1 98.56 30 LEU B C 1
ATOM 747 O O . LEU B 1 30 ? 2.312 -18.312 -12.695 1 98.56 30 LEU B O 1
ATOM 751 N N . SER B 1 31 ? 1.784 -20.188 -13.805 1 98.69 31 SER B N 1
ATOM 752 C CA . SER B 1 31 ? 0.632 -19.547 -14.43 1 98.69 31 SER B CA 1
ATOM 753 C C . SER B 1 31 ? -0.484 -19.312 -13.414 1 98.69 31 SER B C 1
ATOM 755 O O . SER B 1 31 ? -0.497 -19.922 -12.344 1 98.69 31 SER B O 1
ATOM 757 N N . GLN B 1 32 ? -1.423 -18.422 -13.773 1 98.81 32 GLN B N 1
ATOM 758 C CA . GLN B 1 32 ? -2.57 -18.156 -12.914 1 98.81 32 GLN B CA 1
ATOM 759 C C . GLN B 1 32 ? -3.404 -19.422 -12.703 1 98.81 32 GLN B C 1
ATOM 761 O O . GLN B 1 32 ? -3.953 -19.641 -11.625 1 98.81 32 GLN B O 1
ATOM 766 N N . VAL B 1 33 ? -3.525 -20.219 -13.812 1 98.69 33 VAL B N 1
ATOM 767 C CA . VAL B 1 33 ? -4.289 -21.453 -13.742 1 98.69 33 VAL B CA 1
ATOM 768 C C . VAL B 1 33 ? -3.615 -22.422 -12.766 1 98.69 33 VAL B C 1
ATOM 770 O O . VAL B 1 33 ? -4.266 -22.969 -11.875 1 98.69 33 VAL B O 1
ATOM 773 N N . GLU B 1 34 ? -2.332 -22.656 -12.938 1 98.81 34 GLU B N 1
ATOM 774 C CA . GLU B 1 34 ? -1.582 -23.547 -12.062 1 98.81 34 GLU B CA 1
ATOM 775 C C . GLU B 1 34 ? -1.61 -23.062 -10.617 1 98.81 34 GLU B C 1
ATOM 777 O O . GLU B 1 34 ? -1.803 -23.844 -9.695 1 98.81 34 GLU B O 1
ATOM 782 N N . ALA B 1 35 ? -1.423 -21.797 -10.359 1 98.88 35 ALA B N 1
ATOM 783 C CA . ALA B 1 35 ? -1.468 -21.219 -9.023 1 98.88 35 ALA B CA 1
ATOM 784 C C . ALA B 1 35 ? -2.824 -21.453 -8.367 1 98.88 35 ALA B C 1
ATOM 786 O O . ALA B 1 35 ? -2.896 -21.797 -7.184 1 98.88 35 ALA B O 1
ATOM 787 N N . GLY B 1 36 ? -3.879 -21.141 -9.195 1 98.69 36 GLY B N 1
ATOM 788 C CA . GLY B 1 36 ? -5.219 -21.375 -8.688 1 98.69 36 GLY B CA 1
ATOM 789 C C . GLY B 1 36 ? -5.438 -22.812 -8.242 1 98.69 36 GLY B C 1
ATOM 790 O O . GLY B 1 36 ? -5.969 -23.062 -7.16 1 98.69 36 GLY B O 1
ATOM 791 N N . GLU B 1 37 ? -4.973 -23.75 -9.078 1 98.62 37 GLU B N 1
ATOM 792 C CA . GLU B 1 37 ? -5.121 -25.172 -8.781 1 98.62 37 GLU B CA 1
ATOM 793 C C . GLU B 1 37 ? -4.387 -25.547 -7.504 1 98.62 37 GLU B C 1
ATOM 795 O O . GLU B 1 37 ? -4.906 -26.312 -6.68 1 98.62 37 GLU B O 1
ATOM 800 N N . ARG B 1 38 ? -3.291 -25.031 -7.289 1 98.38 38 ARG B N 1
ATOM 801 C CA . ARG B 1 38 ? -2.461 -25.375 -6.141 1 98.38 38 ARG B CA 1
ATOM 802 C C . ARG B 1 38 ? -3.031 -24.797 -4.855 1 98.38 38 ARG B C 1
ATOM 804 O O . ARG B 1 38 ? -2.795 -25.312 -3.766 1 98.38 38 ARG B O 1
ATOM 811 N N . THR B 1 39 ? -3.799 -23.781 -4.941 1 98.56 39 THR B N 1
ATOM 812 C CA . THR B 1 39 ? -4.25 -23.078 -3.746 1 98.56 39 THR B CA 1
ATOM 813 C C . THR B 1 39 ? -5.766 -23.188 -3.594 1 98.56 39 THR B C 1
ATOM 815 O O . THR B 1 39 ? -6.348 -22.578 -2.689 1 98.56 39 THR B O 1
ATOM 818 N N . GLY B 1 40 ? -6.367 -23.812 -4.504 1 98.38 40 GLY B N 1
ATOM 819 C CA . GLY B 1 40 ? -7.809 -24 -4.418 1 98.38 40 GLY B CA 1
ATOM 820 C C . GLY B 1 40 ? -8.602 -22.766 -4.801 1 98.38 40 GLY B C 1
ATOM 821 O O . GLY B 1 40 ? -9.633 -22.469 -4.203 1 98.38 40 GLY B O 1
ATOM 822 N N . ARG B 1 41 ? -8.141 -22.031 -5.699 1 98.38 41 ARG B N 1
ATOM 823 C CA . ARG B 1 41 ? -8.789 -20.812 -6.176 1 98.38 41 ARG B CA 1
ATOM 824 C C . ARG B 1 41 ? -9.039 -20.875 -7.68 1 98.38 41 ARG B C 1
ATOM 826 O O . ARG B 1 41 ? -8.352 -21.609 -8.398 1 98.38 41 ARG B O 1
ATOM 833 N N . SER B 1 42 ? -10.047 -20.172 -8.055 1 98.44 42 SER B N 1
ATOM 834 C CA . SER B 1 42 ? -10.289 -20.062 -9.492 1 98.44 42 SER B CA 1
ATOM 835 C C . SER B 1 42 ? -9.219 -19.219 -10.172 1 98.44 42 SER B C 1
ATOM 837 O O . SER B 1 42 ? -8.617 -18.344 -9.539 1 98.44 42 SER B O 1
ATOM 839 N N . LYS B 1 43 ? -9.102 -19.453 -11.523 1 98.31 43 LYS B N 1
ATOM 840 C CA . LYS B 1 43 ? -8.211 -18.641 -12.352 1 98.31 43 LYS B CA 1
ATOM 841 C C . LYS B 1 43 ? -8.578 -17.156 -12.266 1 98.31 43 LYS B C 1
ATOM 843 O O . LYS B 1 43 ? -7.695 -16.297 -12.219 1 98.31 43 LYS B O 1
ATOM 848 N N . GLN B 1 44 ? -9.82 -16.891 -12.219 1 98.62 44 GLN B 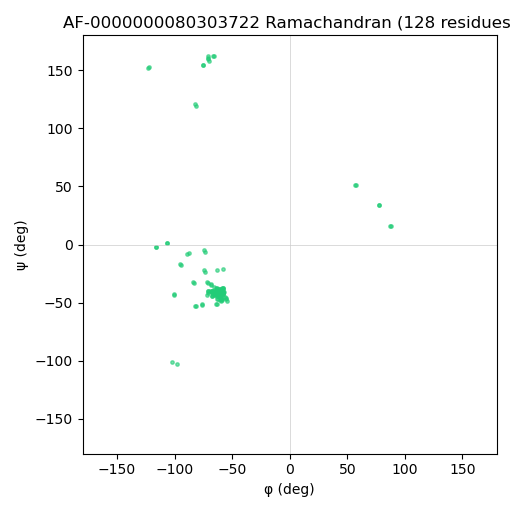N 1
ATOM 849 C CA . GLN B 1 44 ? -10.297 -15.508 -12.195 1 98.62 44 GLN B CA 1
ATOM 850 C C . GLN B 1 44 ? -9.914 -14.812 -10.898 1 98.62 44 GLN B C 1
ATOM 852 O O . GLN B 1 44 ? -9.562 -13.633 -10.898 1 98.62 44 GLN B O 1
ATOM 857 N N . ALA B 1 45 ? -10.031 -15.508 -9.805 1 98.5 45 ALA B N 1
ATOM 858 C CA . ALA B 1 45 ? -9.672 -14.953 -8.5 1 98.5 45 ALA B CA 1
ATOM 859 C C . ALA B 1 45 ? -8.18 -14.641 -8.438 1 98.5 45 ALA B C 1
ATOM 861 O O . ALA B 1 45 ? -7.785 -13.578 -7.938 1 98.5 45 ALA B O 1
ATOM 862 N N . VAL B 1 46 ? -7.43 -15.531 -8.977 1 98.81 46 VAL B N 1
ATOM 863 C CA . VAL B 1 46 ? -5.988 -15.32 -8.984 1 98.81 46 VAL B CA 1
ATOM 864 C C . VAL B 1 46 ? -5.637 -14.141 -9.891 1 98.81 46 VAL B C 1
ATOM 866 O O . VAL B 1 46 ? -4.805 -13.305 -9.539 1 98.81 46 VAL B O 1
ATOM 869 N N . TYR B 1 47 ? -6.234 -14.109 -11 1 98.81 47 TYR B N 1
ATOM 870 C CA . TYR B 1 47 ? -5.996 -13.008 -11.93 1 98.81 47 TYR B CA 1
ATOM 871 C C . TYR B 1 47 ? -6.258 -11.664 -11.258 1 98.81 47 TYR B C 1
ATOM 873 O O . TYR B 1 47 ? -5.426 -10.758 -11.336 1 98.81 47 TYR B O 1
ATOM 881 N N . LYS B 1 48 ? -7.371 -11.57 -10.578 1 98.81 48 LYS B N 1
ATOM 882 C CA . LYS B 1 48 ? -7.73 -10.32 -9.922 1 98.81 48 LYS B CA 1
ATOM 883 C C . LYS B 1 48 ? -6.719 -9.961 -8.836 1 98.81 48 LYS B C 1
ATOM 885 O O . LYS B 1 48 ? -6.348 -8.797 -8.688 1 98.81 48 LYS B O 1
ATOM 890 N N . ALA B 1 49 ? -6.262 -10.93 -8.141 1 98.81 49 ALA B N 1
ATOM 891 C CA . ALA B 1 49 ? -5.328 -10.695 -7.047 1 98.81 49 ALA B CA 1
ATOM 892 C C . ALA B 1 49 ? -3.957 -10.273 -7.57 1 98.81 49 ALA B C 1
ATOM 894 O O . ALA B 1 49 ? -3.322 -9.375 -7.016 1 98.81 49 ALA B O 1
ATOM 895 N N . VAL B 1 50 ? -3.543 -10.906 -8.633 1 98.88 50 VAL B N 1
ATOM 896 C CA . VAL B 1 50 ? -2.256 -10.578 -9.234 1 98.88 50 VAL B CA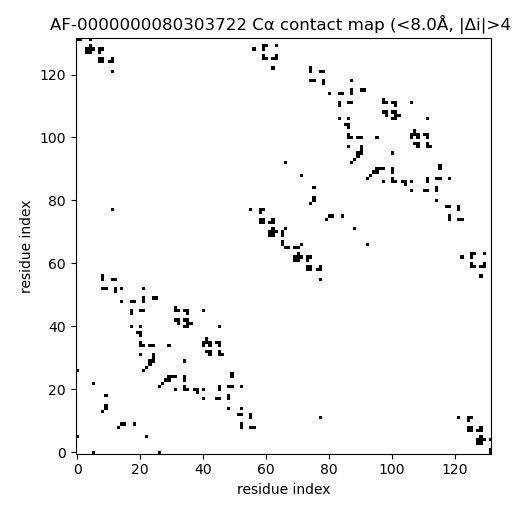 1
ATOM 897 C C . VAL B 1 50 ? -2.309 -9.172 -9.828 1 98.88 50 VAL B C 1
ATOM 899 O O . VAL B 1 50 ? -1.347 -8.406 -9.711 1 98.88 50 VAL B O 1
ATOM 902 N N . THR B 1 51 ? -3.387 -8.852 -10.422 1 98.81 51 THR B N 1
ATOM 903 C CA . THR B 1 51 ? -3.572 -7.516 -10.969 1 98.81 51 THR B CA 1
ATOM 904 C C . THR B 1 51 ? -3.5 -6.461 -9.875 1 98.81 51 THR B C 1
ATOM 906 O O . THR B 1 51 ? -2.83 -5.438 -10.023 1 98.81 51 THR B O 1
ATOM 909 N N . GLN B 1 52 ? -4.141 -6.754 -8.781 1 98.75 52 GLN B N 1
ATOM 910 C CA . GLN B 1 52 ? -4.09 -5.848 -7.633 1 98.75 52 GLN B CA 1
ATOM 911 C C . GLN B 1 52 ? -2.666 -5.723 -7.098 1 98.75 52 GLN B C 1
ATOM 913 O O . GLN B 1 52 ? -2.221 -4.625 -6.754 1 98.75 52 GLN B O 1
ATOM 918 N N . ALA B 1 53 ? -1.978 -6.762 -7.016 1 98.81 53 ALA B N 1
ATOM 919 C CA . ALA B 1 53 ? -0.601 -6.754 -6.527 1 98.81 53 ALA B CA 1
ATOM 920 C C . ALA B 1 53 ? 0.298 -5.918 -7.434 1 98.81 53 ALA B C 1
ATOM 922 O O . ALA B 1 53 ? 1.109 -5.125 -6.953 1 98.81 53 ALA B O 1
ATOM 923 N N . ARG B 1 54 ? 0.119 -6.125 -8.703 1 98.56 54 ARG B N 1
ATOM 924 C CA . ARG B 1 54 ? 0.937 -5.391 -9.656 1 98.56 54 ARG B CA 1
ATOM 925 C C . ARG B 1 54 ? 0.651 -3.893 -9.586 1 98.56 54 ARG B C 1
ATOM 927 O O . ARG B 1 54 ? 1.571 -3.076 -9.656 1 98.56 54 ARG B O 1
ATOM 934 N N . ARG B 1 55 ? -0.617 -3.598 -9.469 1 98.56 55 ARG B N 1
ATOM 935 C CA . ARG B 1 55 ? -0.971 -2.189 -9.312 1 98.56 55 ARG B CA 1
ATOM 936 C C . ARG B 1 55 ? -0.34 -1.604 -8.047 1 98.56 55 ARG B C 1
ATOM 938 O O . ARG B 1 55 ? 0.177 -0.486 -8.07 1 98.56 55 ARG B O 1
ATOM 945 N N . THR B 1 56 ? -0.428 -2.334 -6.992 1 98.81 56 THR B N 1
ATOM 946 C CA . THR B 1 56 ? 0.166 -1.92 -5.723 1 98.81 56 THR B CA 1
ATOM 947 C C . THR B 1 56 ? 1.668 -1.7 -5.879 1 98.81 56 THR B C 1
ATOM 949 O O . THR B 1 56 ? 2.211 -0.717 -5.367 1 98.81 56 THR B O 1
ATOM 952 N N . MET B 1 57 ? 2.355 -2.545 -6.59 1 98.19 57 MET B N 1
ATOM 953 C CA . MET B 1 57 ? 3.791 -2.418 -6.832 1 98.19 57 MET B CA 1
ATOM 954 C C . MET B 1 57 ? 4.098 -1.158 -7.633 1 98.19 57 MET B C 1
ATOM 956 O O . MET B 1 57 ? 5.082 -0.469 -7.363 1 98.19 57 MET B O 1
ATOM 960 N N . GLU B 1 58 ? 3.264 -0.935 -8.578 1 97.62 58 GLU B N 1
ATOM 961 C CA . GLU B 1 58 ? 3.449 0.263 -9.398 1 97.62 58 GLU B CA 1
ATOM 962 C C . GLU B 1 58 ? 3.314 1.529 -8.555 1 97.62 58 GLU B C 1
ATOM 964 O O . GLU B 1 58 ? 4.133 2.443 -8.664 1 97.62 58 GLU B O 1
ATOM 969 N N . LEU B 1 59 ? 2.32 1.561 -7.781 1 98.19 59 LEU B N 1
ATOM 970 C CA . LEU B 1 59 ? 2.104 2.721 -6.922 1 98.19 59 LEU B CA 1
ATOM 971 C C . LEU B 1 59 ? 3.234 2.863 -5.906 1 98.19 59 LEU B C 1
ATOM 973 O O . LEU B 1 59 ? 3.678 3.977 -5.617 1 98.19 59 LEU B O 1
ATOM 977 N N . ALA B 1 60 ? 3.621 1.772 -5.312 1 98.44 60 ALA B N 1
ATOM 978 C CA . ALA B 1 60 ? 4.727 1.813 -4.359 1 98.44 60 ALA B CA 1
ATOM 979 C C . ALA B 1 60 ? 5.992 2.359 -5.016 1 98.44 60 ALA B C 1
ATOM 981 O O . ALA B 1 60 ? 6.734 3.133 -4.398 1 98.44 60 ALA B O 1
ATOM 982 N N . GLN B 1 61 ? 6.246 1.899 -6.258 1 97.06 61 GLN B N 1
ATOM 983 C CA . GLN B 1 61 ? 7.418 2.377 -6.988 1 97.06 61 GLN B CA 1
ATOM 984 C C . GLN B 1 61 ? 7.352 3.885 -7.203 1 97.06 61 GLN B C 1
ATOM 986 O O . GLN B 1 61 ? 8.367 4.574 -7.121 1 97.06 61 GLN B O 1
ATOM 991 N N . GLN B 1 62 ? 6.223 4.371 -7.504 1 96.81 62 GLN B N 1
ATOM 992 C CA . GLN B 1 62 ? 6.043 5.809 -7.664 1 96.81 62 GLN B CA 1
ATOM 993 C C . GLN B 1 62 ? 6.32 6.547 -6.359 1 96.81 62 GLN B C 1
ATOM 995 O O . GLN B 1 62 ? 6.891 7.641 -6.371 1 96.81 62 GLN B O 1
ATOM 1000 N N . LEU B 1 63 ? 5.918 5.938 -5.289 1 97.44 63 LEU B N 1
ATOM 1001 C CA . LEU B 1 63 ? 6.078 6.551 -3.973 1 97.44 63 LEU B CA 1
ATOM 1002 C C . LEU B 1 63 ? 7.543 6.543 -3.549 1 97.44 63 LEU B C 1
ATOM 1004 O O . LEU B 1 63 ? 8.016 7.5 -2.93 1 97.44 63 LEU B O 1
ATOM 1008 N N . CYS B 1 64 ? 8.281 5.594 -3.924 1 96.19 64 CYS B N 1
ATOM 1009 C CA . CYS B 1 64 ? 9.664 5.438 -3.5 1 96.19 64 CYS B CA 1
ATOM 1010 C C . CYS B 1 64 ? 10.594 6.301 -4.348 1 96.19 64 CYS B C 1
ATOM 1012 O O . CYS B 1 64 ? 11.656 6.711 -3.887 1 96.19 64 CYS B O 1
ATOM 1014 N N . LYS B 1 65 ? 10.562 6.215 -5.707 1 84.88 65 LYS B N 1
ATOM 1015 C CA . LYS B 1 65 ? 11.5 6.863 -6.617 1 84.88 65 LYS B CA 1
ATOM 1016 C C . LYS B 1 65 ? 11.508 8.375 -6.414 1 84.88 65 LYS B C 1
ATOM 1018 O O . LYS B 1 65 ? 12.484 9.055 -6.75 1 84.88 65 LYS B O 1
ATOM 1023 N N . GLY B 1 66 ? 10.477 8.945 -5.848 1 62.78 66 GLY B N 1
ATOM 1024 C CA . GLY B 1 66 ? 10.602 10.391 -5.719 1 62.78 66 GLY B CA 1
ATOM 1025 C C . GLY B 1 66 ? 11.523 10.805 -4.594 1 62.78 66 GLY B C 1
ATOM 1026 O O . GLY B 1 66 ? 11.93 9.977 -3.775 1 62.78 66 GLY B O 1
#

Nearest PDB structures (foldseek):
  3vfz-assembly3_B  TM=7.288E-01  e=1.225E-01  Mycobacterium tuberculosis
  3vfz-assembly3_A  TM=6.856E-01  e=9.214E-02  Mycobacterium tuberculosis
  2h27-assembly2_D  TM=6.875E-01  e=1.225E-01  Escherichia coli K-12
  6kon-assembly1_F  TM=7.123E-01  e=1.539E-01  Mycobacterium tuberculosis H37Rv
  3vep-assembly4_H  TM=6.656E-01  e=1.454E-01  Mycobacterium tuberculosis

InterPro domains:
  IPR013324 RNA polymerase sigma factor, region 3/4-like [SSF88659] (22-58)
  IPR053721 Fimbrial Adhesin Regulatory Protein [G3DSA:1.10.10.2690] (1-65)

Radius of gyration: 17.01 Å; Cα contacts (8 Å, |Δi|>4): 179; chains: 2; bounding box: 27×50×30 Å

Solvent-accessible surface area (backbone atoms only — not comparable to full-atom values): 6887 Å² total; per-residue (Å²): 128,54,73,66,24,50,52,27,46,33,61,67,48,61,47,63,96,50,40,65,32,36,41,32,31,74,65,66,64,41,50,47,57,57,20,8,64,75,66,76,42,50,44,65,59,35,46,53,48,40,52,46,42,52,51,44,49,51,34,28,44,44,40,58,75,93,127,52,73,67,23,50,53,26,44,34,62,65,48,62,46,62,95,50,42,65,33,36,41,32,31,77,66,68,63,41,50,48,56,57,20,9,64,76,64,75,43,51,45,66,57,36,47,53,49,41,51,46,42,51,50,42,50,52,34,28,45,45,42,54,76,98

Sequence (132 aa):
MKPEQFEALVKLARLRETADSVRLVLVDGLSQVEAGERTGRSKQAVYKAVTQARRTMELAQQLCKGMKPEQFEALVKLARLRETADSVRLVLVDGLSQVEAGERTGRSKQAVYKAVTQARRTMELAQQLCKG

Secondary structure (DSSP, 8-state):
--HHHHHHHHHHHT--TTHHHHHHHHTT---HHHHHHHHT--HHHHHHHHHHHHHHHHHHHHHHH-/--HHHHHHHHHHHT--TTHHHHHHHHTT---HHHHHHHHT--HHHHHHHHHHHHHHHHHHHHHHH-

pLDDT: mean 97.23, std 4.71, range [62.78, 98.88]